Protein AF-A0A2H9LVT5-F1 (afdb_monomer)

Structure (mmCIF, N/CA/C/O backbone):
data_AF-A0A2H9LVT5-F1
#
_entry.id   AF-A0A2H9LVT5-F1
#
loop_
_atom_site.group_PDB
_atom_site.id
_atom_site.type_symbol
_atom_site.label_atom_id
_atom_site.label_alt_id
_atom_site.label_comp_id
_atom_site.label_asym_id
_atom_site.label_entity_id
_atom_site.label_seq_id
_atom_site.pdbx_PDB_ins_code
_atom_site.Cartn_x
_atom_site.Cartn_y
_atom_site.Cartn_z
_atom_site.occupancy
_atom_site.B_iso_or_equiv
_atom_site.auth_seq_id
_atom_site.auth_comp_id
_atom_site.auth_asym_id
_atom_site.auth_atom_id
_atom_site.pdbx_PDB_model_num
ATOM 1 N N . MET A 1 1 ? 0.691 43.356 35.025 1.00 63.22 1 MET A N 1
ATOM 2 C CA . MET A 1 1 ? -0.243 43.306 33.873 1.00 63.22 1 MET A CA 1
ATOM 3 C C . MET A 1 1 ? 0.418 42.795 32.586 1.00 63.22 1 MET A C 1
ATOM 5 O O . MET A 1 1 ? -0.050 41.790 32.074 1.00 63.22 1 MET A O 1
ATOM 9 N N . LYS A 1 2 ? 1.543 43.359 32.105 1.00 70.19 2 LYS A N 1
ATOM 10 C CA . LYS A 1 2 ? 2.218 42.909 30.855 1.00 70.19 2 LYS A CA 1
ATOM 11 C C . LYS A 1 2 ? 2.586 41.408 30.797 1.00 70.19 2 LYS A C 1
ATOM 13 O O . LYS A 1 2 ? 2.416 40.784 29.760 1.00 70.19 2 LYS A O 1
ATOM 18 N N . LYS A 1 3 ? 3.029 40.809 31.913 1.00 75.69 3 LYS A N 1
ATOM 19 C CA . LYS A 1 3 ? 3.391 39.374 31.984 1.00 75.69 3 LYS A CA 1
ATOM 20 C C . LYS A 1 3 ? 2.186 38.424 31.891 1.00 75.69 3 LYS A C 1
ATOM 22 O O . LYS A 1 3 ? 2.314 37.343 31.336 1.00 75.69 3 LYS A O 1
ATOM 27 N N . VAL A 1 4 ? 1.023 38.847 32.392 1.00 83.31 4 VAL A N 1
ATOM 28 C CA . VAL A 1 4 ? -0.224 38.061 32.320 1.00 83.31 4 VAL A CA 1
ATOM 29 C C . VAL A 1 4 ? -0.750 38.048 30.887 1.00 83.31 4 VAL A C 1
ATOM 31 O O . VAL A 1 4 ? -1.166 37.007 30.398 1.00 83.31 4 VAL A O 1
ATOM 34 N N . PHE A 1 5 ? -0.644 39.178 30.184 1.00 84.12 5 PHE A N 1
ATOM 35 C CA . PHE A 1 5 ? -1.019 39.263 28.774 1.00 84.12 5 PHE A CA 1
ATOM 36 C C . PHE A 1 5 ? -0.120 38.394 27.885 1.00 84.12 5 PHE A C 1
ATOM 38 O O . PHE A 1 5 ? -0.619 37.676 27.028 1.00 84.12 5 PHE A O 1
ATOM 45 N N . LEU A 1 6 ? 1.195 38.391 28.140 1.00 85.19 6 LEU A N 1
ATOM 46 C CA . LEU A 1 6 ? 2.138 37.519 27.434 1.00 85.19 6 LEU A CA 1
ATOM 47 C C . LEU A 1 6 ? 1.823 36.031 27.664 1.00 85.19 6 LEU A C 1
ATOM 49 O O . LEU A 1 6 ? 1.865 35.243 26.726 1.00 85.19 6 LEU A O 1
ATOM 53 N N . PHE A 1 7 ? 1.474 35.658 28.898 1.00 87.88 7 PHE A N 1
ATOM 54 C CA . PHE A 1 7 ? 1.108 34.284 29.236 1.00 87.88 7 PHE A CA 1
ATOM 55 C C . PHE A 1 7 ? -0.204 33.853 28.565 1.00 87.88 7 PHE A C 1
ATOM 57 O O . PHE A 1 7 ? -0.267 32.780 27.972 1.00 87.88 7 PHE A O 1
ATOM 64 N N . LEU A 1 8 ? -1.226 34.716 28.582 1.00 88.94 8 LEU A N 1
ATOM 65 C CA . LEU A 1 8 ? -2.496 34.472 27.889 1.00 88.94 8 LEU A CA 1
ATOM 66 C C . LEU A 1 8 ? -2.310 34.369 26.370 1.00 88.94 8 LEU A C 1
ATOM 68 O O . LEU A 1 8 ? -2.931 33.520 25.737 1.00 88.94 8 LEU A O 1
ATOM 72 N N . PHE A 1 9 ? -1.420 35.178 25.793 1.00 88.88 9 PHE A N 1
ATOM 73 C CA . PHE A 1 9 ? -1.072 35.105 24.376 1.00 88.88 9 PHE A CA 1
ATOM 74 C C . PHE A 1 9 ? -0.398 33.771 24.021 1.00 88.88 9 PHE A C 1
ATOM 76 O O . PHE A 1 9 ? -0.791 33.118 23.058 1.00 88.88 9 PHE A O 1
ATOM 83 N N . PHE A 1 10 ? 0.561 33.314 24.833 1.00 88.06 10 PHE A N 1
ATOM 84 C CA . PHE A 1 10 ? 1.227 32.024 24.619 1.00 88.06 10 PHE A CA 1
ATOM 85 C C . PHE A 1 10 ? 0.259 30.840 24.757 1.00 88.06 10 PHE A C 1
ATOM 87 O O . PHE A 1 10 ? 0.301 29.904 23.961 1.00 88.06 10 PHE A O 1
ATOM 94 N N . MET A 1 11 ? -0.649 30.907 25.732 1.00 87.88 11 MET A N 1
ATOM 95 C CA . MET A 1 11 ? -1.676 29.890 25.949 1.00 87.88 11 MET A CA 1
ATOM 96 C C . MET A 1 11 ? -2.689 29.844 24.793 1.00 87.88 11 MET A C 1
ATOM 98 O O . MET A 1 11 ? -3.057 28.757 24.354 1.00 87.88 11 MET A O 1
ATOM 102 N N . ALA A 1 12 ? -3.082 30.996 24.242 1.00 86.44 12 ALA A N 1
ATOM 103 C CA . ALA A 1 12 ? -3.943 31.060 23.061 1.00 86.44 12 ALA A CA 1
ATOM 104 C C . ALA A 1 12 ? -3.266 30.457 21.815 1.00 86.44 12 ALA A C 1
ATOM 106 O O . ALA A 1 12 ? -3.885 29.659 21.111 1.00 86.44 12 ALA A O 1
ATOM 107 N N . CYS A 1 13 ? -1.982 30.760 21.580 1.00 84.62 13 CYS A N 1
ATOM 108 C CA . CYS A 1 13 ? -1.207 30.151 20.493 1.00 84.62 13 CYS A CA 1
ATOM 109 C C . CYS A 1 13 ? -1.078 28.628 20.649 1.00 84.62 13 CYS A C 1
ATOM 111 O O . CYS A 1 13 ? -1.174 27.898 19.664 1.00 84.62 13 CYS A O 1
ATOM 113 N N . PHE A 1 14 ? -0.907 28.136 21.879 1.00 82.81 14 PHE A N 1
ATOM 114 C CA . PHE A 1 14 ? -0.826 26.701 22.145 1.00 82.81 14 PHE A CA 1
ATOM 115 C C . PHE A 1 14 ? -2.152 25.993 21.837 1.00 82.81 14 PHE A C 1
ATOM 117 O O . PHE A 1 14 ? -2.147 24.971 21.160 1.00 82.81 14 PHE A O 1
ATOM 124 N N . ILE A 1 15 ? -3.296 26.562 22.228 1.00 82.06 15 ILE A N 1
ATOM 125 C CA . ILE A 1 15 ? -4.620 25.976 21.946 1.00 82.06 15 ILE A CA 1
ATOM 126 C C . ILE A 1 15 ? -4.913 25.937 20.435 1.00 82.06 15 ILE A C 1
ATOM 128 O O . ILE A 1 15 ? -5.472 24.957 19.945 1.00 82.06 15 ILE A O 1
ATOM 132 N N . LEU A 1 16 ? -4.480 26.954 19.683 1.00 77.00 16 LEU A N 1
ATOM 133 C CA . LEU A 1 16 ? -4.634 26.997 18.223 1.00 77.00 16 LEU A CA 1
ATOM 134 C C . LEU A 1 16 ? -3.808 25.922 17.495 1.00 77.00 16 LEU A C 1
ATOM 136 O O . LEU A 1 16 ? -4.223 25.458 16.436 1.00 77.00 16 LEU A O 1
ATOM 140 N N . SER A 1 17 ? -2.684 25.469 18.064 1.00 73.25 17 SER A N 1
ATOM 141 C CA . SER A 1 17 ? -1.846 24.438 17.431 1.00 73.25 17 SER A CA 1
ATOM 142 C C . SER A 1 17 ? -2.446 23.022 17.426 1.00 73.25 17 SER A C 1
ATOM 144 O O . SER A 1 17 ? -2.032 22.203 16.610 1.00 73.25 17 SER A O 1
ATOM 146 N N . PHE A 1 18 ? -3.451 22.721 18.260 1.00 65.38 18 PHE A N 1
ATOM 147 C CA . PHE A 1 18 ? -4.040 21.372 18.333 1.00 65.38 18 PHE A CA 1
ATOM 148 C C . PHE A 1 18 ? -5.130 21.086 17.289 1.00 65.38 18 PHE A C 1
ATOM 150 O O . PHE A 1 18 ? -5.556 19.941 17.163 1.00 65.38 18 PHE A O 1
ATOM 157 N N . GLN A 1 19 ? -5.592 22.082 16.526 1.00 56.91 19 GLN A N 1
ATOM 158 C CA . GLN A 1 19 ? -6.747 21.915 15.629 1.00 56.91 19 GLN A CA 1
ATOM 159 C C . GLN A 1 19 ? -6.424 21.326 14.243 1.00 56.91 19 GLN A C 1
ATOM 161 O O . GLN A 1 19 ? -7.341 21.150 13.446 1.00 56.91 19 GLN A O 1
ATOM 166 N N . LEU A 1 20 ? -5.162 21.008 13.934 1.00 55.12 20 LEU A N 1
ATOM 167 C CA . LEU A 1 20 ? -4.747 20.648 12.566 1.00 55.12 20 LEU A CA 1
ATOM 168 C C . LEU A 1 20 ? -4.376 19.175 12.351 1.00 55.12 20 LEU A C 1
ATOM 170 O O . LEU A 1 20 ? -4.000 18.806 11.243 1.00 55.12 20 LEU A O 1
ATOM 174 N N . ALA A 1 21 ? -4.510 18.311 13.355 1.00 56.72 21 ALA A N 1
ATOM 175 C CA . ALA A 1 21 ? -4.341 16.876 13.144 1.00 56.72 21 ALA A CA 1
ATOM 176 C C . ALA A 1 21 ? -5.661 16.259 12.647 1.00 56.72 21 ALA A C 1
ATOM 178 O O . ALA A 1 21 ? -6.373 15.607 13.412 1.00 56.72 21 ALA A O 1
ATOM 179 N N . SER A 1 22 ? -6.016 16.475 11.374 1.00 57.94 22 SER A N 1
ATOM 180 C CA . SER A 1 22 ? -7.002 15.614 10.713 1.00 57.94 22 SER A CA 1
ATOM 181 C C . SER A 1 22 ? -6.352 14.246 10.531 1.00 57.94 22 SER A C 1
ATOM 183 O O . SER A 1 22 ? -5.521 14.052 9.646 1.00 57.94 22 SER A O 1
ATOM 185 N N . ALA A 1 23 ? -6.653 13.317 11.434 1.00 62.84 23 ALA A N 1
ATOM 186 C CA . ALA A 1 23 ? -6.250 11.935 11.253 1.00 62.84 23 ALA A CA 1
ATOM 187 C C . ALA A 1 23 ? -7.069 11.367 10.093 1.00 62.84 23 ALA A C 1
ATOM 189 O O . ALA A 1 23 ? -8.264 11.109 10.255 1.00 62.84 23 ALA A O 1
ATOM 190 N N . ASP A 1 24 ? -6.427 11.191 8.937 1.00 78.88 24 ASP A N 1
ATOM 191 C CA . ASP A 1 24 ? -7.023 10.453 7.831 1.00 78.88 24 ASP A CA 1
ATOM 192 C C . ASP A 1 24 ? -7.511 9.100 8.355 1.00 78.88 24 ASP A C 1
ATOM 194 O O . ASP A 1 24 ? -6.834 8.408 9.122 1.00 78.88 24 ASP A O 1
ATOM 198 N N . CYS A 1 25 ? -8.722 8.714 7.961 1.00 88.38 25 CYS A N 1
ATOM 199 C CA . CYS A 1 25 ? -9.343 7.477 8.431 1.00 88.38 25 CYS A CA 1
ATOM 200 C C . CYS A 1 25 ? -8.602 6.208 7.969 1.00 88.38 25 CYS A C 1
ATOM 202 O O . CYS A 1 25 ? -8.960 5.111 8.408 1.00 88.38 25 CYS A O 1
ATOM 204 N N . VAL A 1 26 ? -7.618 6.365 7.076 1.00 94.06 26 VAL A N 1
ATOM 205 C CA . VAL A 1 26 ? -6.735 5.335 6.537 1.00 94.06 26 VAL A CA 1
ATOM 206 C C . VAL A 1 26 ? -5.306 5.862 6.535 1.00 94.06 26 VAL A C 1
ATOM 208 O O . VAL A 1 26 ? -5.044 6.978 6.102 1.00 94.06 26 VAL A O 1
ATOM 211 N N . ASN A 1 27 ? -4.382 5.028 6.992 1.00 95.06 27 ASN A N 1
ATOM 212 C CA . ASN A 1 27 ? -2.953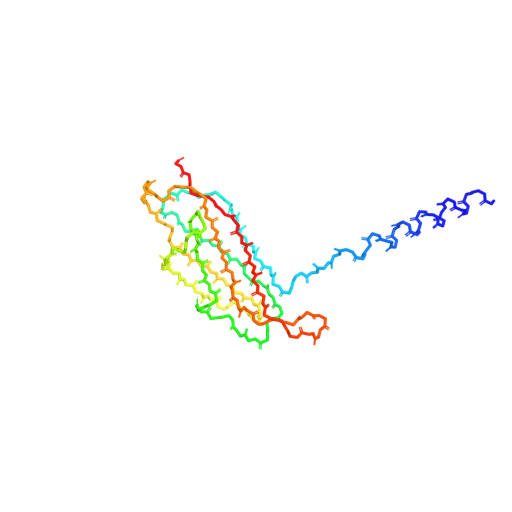 5.280 7.014 1.00 95.06 27 ASN A CA 1
ATOM 213 C C . ASN A 1 27 ? -2.236 4.113 6.326 1.00 95.06 27 ASN A C 1
ATOM 215 O O . ASN A 1 27 ? -2.498 2.948 6.643 1.00 95.06 27 ASN A O 1
ATOM 219 N N . ILE A 1 28 ? -1.338 4.451 5.401 1.00 97.44 28 ILE A N 1
ATOM 220 C CA . ILE A 1 28 ? -0.433 3.522 4.733 1.00 97.44 28 ILE A CA 1
ATOM 221 C C . ILE A 1 28 ? 0.979 3.780 5.252 1.00 97.44 28 ILE A C 1
ATOM 223 O O . ILE 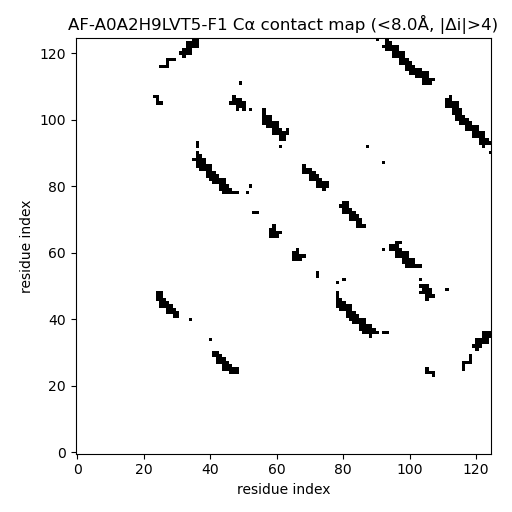A 1 28 ? 1.507 4.883 5.125 1.00 9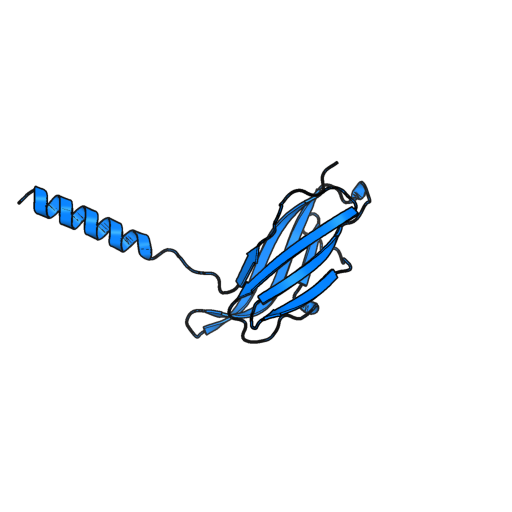7.44 28 ILE A O 1
ATOM 227 N N . THR A 1 29 ? 1.612 2.746 5.789 1.00 97.69 29 THR A N 1
ATOM 228 C CA . THR A 1 29 ? 3.000 2.783 6.243 1.00 97.69 29 THR A CA 1
ATOM 229 C C . THR A 1 29 ? 3.828 1.805 5.420 1.00 97.69 29 THR A C 1
ATOM 231 O O . THR A 1 29 ? 3.529 0.615 5.374 1.00 97.69 29 THR A O 1
ATOM 234 N N . ILE A 1 30 ? 4.886 2.303 4.779 1.00 98.12 30 ILE A N 1
ATOM 235 C CA . ILE A 1 30 ? 5.868 1.485 4.054 1.00 98.12 30 ILE A CA 1
ATOM 236 C C . ILE A 1 30 ? 7.224 1.557 4.771 1.00 98.12 30 ILE A C 1
ATOM 238 O O . ILE A 1 30 ? 7.610 2.636 5.225 1.00 98.12 30 I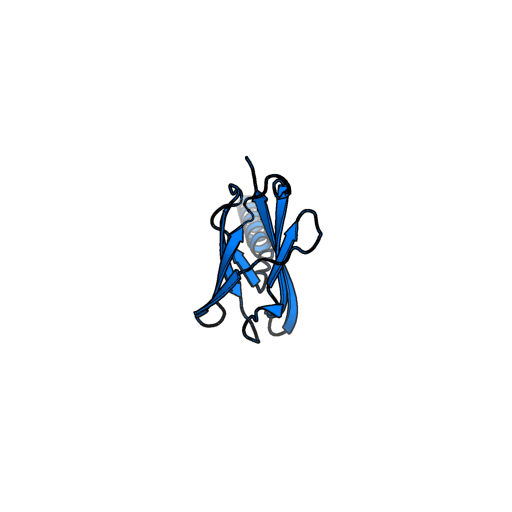LE A O 1
ATOM 242 N N . PRO A 1 31 ? 7.967 0.440 4.893 1.00 97.19 31 PRO A N 1
ATOM 243 C CA . PRO A 1 31 ? 9.220 0.406 5.647 1.00 97.19 31 PRO A CA 1
ATOM 244 C C . PRO A 1 31 ? 10.375 1.090 4.906 1.00 97.19 31 PRO A C 1
ATOM 246 O O . PRO A 1 31 ? 11.342 1.522 5.531 1.00 97.19 31 PRO A O 1
ATOM 249 N N . LYS A 1 32 ? 10.294 1.187 3.573 1.00 96.94 32 LYS A N 1
ATOM 250 C CA . LYS A 1 32 ? 11.255 1.901 2.733 1.00 96.94 32 LYS A CA 1
ATOM 251 C C . LYS A 1 32 ? 10.570 2.452 1.487 1.00 96.94 32 LYS A C 1
ATOM 253 O O . LYS A 1 32 ? 9.559 1.923 1.045 1.00 96.94 32 LYS A O 1
ATOM 258 N N . THR A 1 33 ? 11.137 3.511 0.924 1.00 98.12 33 THR A N 1
ATOM 259 C CA . THR A 1 33 ? 10.629 4.187 -0.282 1.00 98.12 33 THR A CA 1
ATOM 260 C C . THR A 1 33 ? 11.473 3.904 -1.520 1.00 98.12 33 THR A C 1
ATOM 262 O O . THR A 1 33 ? 11.127 4.357 -2.604 1.00 98.12 33 THR A O 1
ATOM 265 N N . VAL A 1 34 ? 12.576 3.168 -1.375 1.00 98.38 34 VAL A N 1
ATOM 266 C CA . VAL A 1 34 ? 13.530 2.865 -2.445 1.00 98.38 34 VAL A CA 1
ATOM 267 C C . VAL A 1 34 ? 13.792 1.365 -2.455 1.00 98.38 34 VAL A C 1
ATOM 269 O O . VAL A 1 34 ? 14.118 0.778 -1.419 1.00 98.38 34 VAL A O 1
ATOM 272 N N . TYR A 1 35 ? 13.634 0.761 -3.626 1.00 98.25 35 TYR A N 1
ATOM 273 C CA . TYR A 1 35 ? 13.740 -0.673 -3.858 1.00 98.25 35 TYR A CA 1
ATOM 274 C C . TYR A 1 35 ? 14.681 -0.970 -5.029 1.00 98.25 35 TYR A C 1
ATOM 276 O O . TYR A 1 35 ? 14.856 -0.146 -5.926 1.00 98.25 35 TYR A O 1
ATOM 284 N N . PHE A 1 36 ? 15.253 -2.167 -5.035 1.00 97.81 36 PHE A N 1
ATOM 285 C CA . PHE A 1 36 ? 15.938 -2.759 -6.178 1.00 97.81 36 PHE A CA 1
ATOM 286 C C . PHE A 1 36 ? 14.980 -3.658 -6.980 1.00 97.81 36 PHE A C 1
ATOM 288 O O . PHE A 1 36 ? 13.961 -4.112 -6.447 1.00 97.81 36 PHE A O 1
ATOM 295 N N . PRO A 1 37 ? 15.278 -3.943 -8.261 1.00 97.69 37 PRO A N 1
ATOM 296 C CA . PRO A 1 37 ? 14.431 -4.794 -9.084 1.00 97.69 37 PRO A CA 1
ATOM 297 C C . PRO A 1 37 ? 14.348 -6.207 -8.494 1.00 97.69 37 PRO A C 1
ATOM 299 O O . PRO A 1 37 ? 15.365 -6.775 -8.094 1.00 97.69 37 PRO A O 1
ATOM 302 N N . GLY A 1 38 ? 13.146 -6.786 -8.464 1.00 96.88 38 GLY A N 1
ATOM 303 C CA . GLY A 1 38 ? 12.907 -8.116 -7.890 1.00 96.88 38 GLY A CA 1
ATOM 304 C C . GLY A 1 38 ? 12.773 -8.157 -6.364 1.00 96.88 38 GLY A C 1
ATOM 305 O O . GLY A 1 38 ? 12.572 -9.232 -5.808 1.00 96.88 38 GLY A O 1
ATOM 306 N N . GLU A 1 39 ? 12.887 -7.028 -5.660 1.00 97.81 39 GLU A N 1
ATOM 307 C CA . GLU A 1 39 ? 12.634 -7.001 -4.218 1.00 97.81 39 GLU A CA 1
ATOM 308 C C . GLU A 1 39 ? 11.146 -7.142 -3.871 1.00 97.81 39 GLU A C 1
ATOM 310 O O . GLU A 1 39 ? 10.253 -6.945 -4.692 1.00 97.81 39 GLU A O 1
ATOM 315 N N . THR A 1 40 ? 10.864 -7.438 -2.603 1.00 98.19 40 THR A N 1
ATOM 316 C CA . THR A 1 40 ? 9.496 -7.485 -2.082 1.00 98.19 40 THR A CA 1
ATOM 317 C C . THR A 1 40 ? 9.060 -6.113 -1.571 1.00 98.19 40 THR A C 1
ATOM 319 O O . THR A 1 40 ? 9.627 -5.588 -0.609 1.00 98.19 40 THR A O 1
ATOM 322 N N . PHE A 1 41 ? 8.010 -5.555 -2.170 1.00 98.50 41 PHE A N 1
ATOM 323 C CA . PHE A 1 41 ? 7.261 -4.440 -1.600 1.00 98.50 41 PHE A CA 1
ATOM 324 C C . PHE A 1 41 ? 6.475 -4.907 -0.375 1.00 98.50 41 PHE A C 1
ATOM 326 O O . PHE A 1 41 ? 5.942 -6.015 -0.368 1.00 98.50 41 PHE A O 1
ATOM 333 N N . GLN A 1 42 ? 6.393 -4.059 0.649 1.00 98.50 42 GLN A N 1
ATOM 334 C CA . GLN A 1 42 ? 5.658 -4.331 1.884 1.00 98.50 42 GLN A CA 1
ATOM 335 C C . GLN A 1 42 ? 4.956 -3.054 2.342 1.00 98.50 42 GLN A C 1
ATOM 337 O O . GLN A 1 42 ? 5.565 -1.984 2.320 1.00 98.50 42 GLN A O 1
ATOM 342 N N . ALA A 1 43 ? 3.707 -3.171 2.783 1.00 98.56 43 ALA A N 1
ATOM 343 C CA . ALA A 1 43 ? 2.945 -2.067 3.347 1.00 98.56 43 ALA A CA 1
ATOM 344 C C . ALA A 1 43 ? 2.050 -2.541 4.493 1.00 98.56 43 ALA A C 1
ATOM 346 O O . ALA A 1 43 ? 1.356 -3.554 4.386 1.00 98.56 43 ALA A O 1
ATOM 347 N N . GLU A 1 44 ? 2.024 -1.761 5.565 1.00 98.38 44 GLU A N 1
ATOM 348 C CA . GLU A 1 44 ? 1.016 -1.846 6.612 1.00 98.38 44 GLU A CA 1
ATOM 349 C C . GLU A 1 44 ? -0.086 -0.831 6.337 1.00 98.38 44 GLU A C 1
ATOM 351 O O . GLU A 1 44 ? 0.166 0.337 6.040 1.00 98.38 44 GLU A O 1
ATOM 356 N N . ILE A 1 45 ? -1.326 -1.283 6.461 1.00 98.19 45 ILE A N 1
ATOM 357 C CA . ILE A 1 45 ? -2.512 -0.465 6.268 1.00 98.19 45 ILE A CA 1
ATOM 358 C C . ILE A 1 45 ? -3.296 -0.488 7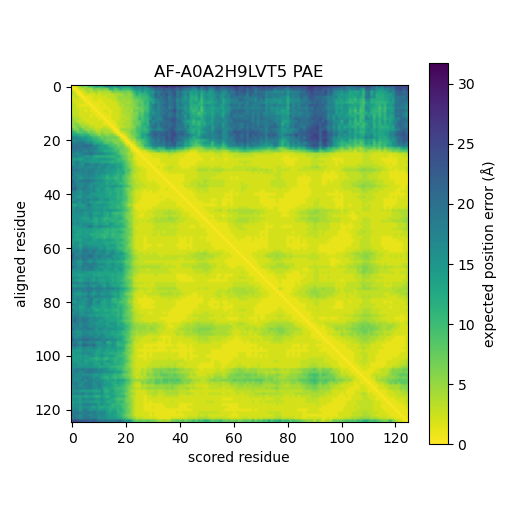.565 1.00 98.19 45 ILE A C 1
ATOM 360 O O . ILE A 1 45 ? -3.617 -1.557 8.087 1.00 98.19 45 ILE A O 1
ATOM 364 N N . SER A 1 46 ? -3.652 0.683 8.072 1.00 97.00 46 SER A N 1
ATOM 365 C CA . SER A 1 46 ? -4.521 0.800 9.237 1.00 97.00 46 SER A CA 1
ATOM 366 C C . SER A 1 46 ? -5.623 1.812 8.993 1.00 97.00 46 SER A C 1
ATOM 368 O O . SER A 1 46 ? -5.423 2.801 8.296 1.00 97.00 46 SER A O 1
ATOM 370 N N . GLY A 1 47 ? -6.805 1.564 9.544 1.00 94.69 47 GLY A N 1
ATOM 371 C CA . GLY A 1 47 ? -7.917 2.484 9.379 1.00 94.69 47 GLY A CA 1
ATOM 372 C C . GLY A 1 47 ? -9.183 2.056 10.100 1.00 94.69 47 GLY A C 1
ATOM 373 O O . GLY A 1 47 ? -9.349 0.903 10.504 1.00 94.69 47 GLY A O 1
ATOM 374 N N . ASN A 1 48 ? -10.102 3.005 10.254 1.00 94.25 48 ASN A N 1
ATOM 375 C CA . ASN A 1 48 ? -11.430 2.750 10.805 1.00 94.25 48 ASN A CA 1
ATOM 376 C C . ASN A 1 48 ? -12.393 2.328 9.689 1.00 94.25 48 ASN A C 1
ATOM 378 O O . ASN A 1 48 ? -13.290 3.081 9.295 1.00 94.25 48 ASN A O 1
ATOM 382 N N . PHE A 1 49 ? -12.152 1.146 9.128 1.00 95.75 49 PHE A N 1
ATOM 383 C CA . PHE A 1 49 ? -12.909 0.643 7.991 1.00 95.75 49 PHE A CA 1
ATOM 384 C C . PHE A 1 49 ? -14.302 0.157 8.401 1.00 95.75 49 PHE A C 1
ATOM 386 O O . PHE A 1 49 ? -14.472 -0.553 9.393 1.00 95.75 49 PHE A O 1
ATOM 393 N N . SER A 1 50 ? -15.307 0.537 7.612 1.00 94.31 50 SER A N 1
ATOM 394 C CA . SER A 1 50 ? -16.676 0.034 7.757 1.00 94.31 50 SER A CA 1
ATOM 395 C C . SER A 1 50 ? -16.870 -1.325 7.079 1.00 94.31 50 SER A C 1
ATOM 397 O O . SER A 1 50 ? -17.837 -2.017 7.393 1.00 94.31 50 SER A O 1
ATOM 399 N N . GLN A 1 51 ? -15.993 -1.678 6.139 1.00 94.69 51 GLN A N 1
ATOM 400 C CA . GLN A 1 51 ? -15.945 -2.958 5.434 1.00 94.69 51 GLN A CA 1
ATOM 401 C C . GLN A 1 51 ? -14.487 -3.391 5.313 1.00 94.69 51 GLN A C 1
ATOM 403 O O . GLN A 1 51 ? -13.614 -2.534 5.189 1.00 94.69 51 GLN A O 1
ATOM 408 N N . ASP A 1 52 ? -14.225 -4.696 5.352 1.00 95.75 52 ASP A N 1
ATOM 409 C CA . ASP A 1 52 ? -12.861 -5.188 5.182 1.00 95.75 52 ASP A CA 1
ATOM 410 C C . ASP A 1 52 ? -12.304 -4.814 3.807 1.00 95.75 52 ASP A C 1
ATOM 412 O O . ASP A 1 52 ? -13.029 -4.813 2.809 1.00 95.75 52 ASP A O 1
ATOM 416 N N . LEU A 1 53 ? -11.007 -4.501 3.760 1.00 97.12 53 LEU A N 1
ATOM 417 C CA . LEU A 1 53 ? -10.326 -4.272 2.492 1.00 97.12 53 LEU A CA 1
ATOM 418 C C . LEU A 1 53 ? -10.324 -5.552 1.657 1.00 97.12 53 LEU A C 1
ATOM 420 O O . LEU A 1 53 ? -9.982 -6.632 2.141 1.00 97.12 53 LEU A O 1
ATOM 424 N N . ALA A 1 54 ? -10.664 -5.404 0.384 1.00 96.88 54 ALA A N 1
ATOM 425 C CA . ALA A 1 54 ? -10.597 -6.456 -0.612 1.00 96.88 54 ALA A CA 1
ATOM 426 C C . ALA A 1 54 ? -9.426 -6.217 -1.572 1.00 96.88 54 ALA A C 1
ATOM 428 O O . ALA A 1 54 ? -8.907 -5.109 -1.697 1.00 96.88 54 ALA A O 1
ATOM 429 N N . TYR A 1 55 ? -9.054 -7.254 -2.325 1.00 96.94 55 TYR A N 1
ATOM 430 C CA . TYR A 1 55 ? -8.064 -7.147 -3.402 1.00 96.94 55 TYR A CA 1
ATOM 431 C C . TYR A 1 55 ? -8.431 -6.054 -4.419 1.00 96.94 55 TYR A C 1
ATOM 433 O O . TYR A 1 55 ? -7.556 -5.352 -4.906 1.00 96.94 55 TYR A O 1
ATOM 441 N N . SER A 1 56 ? -9.726 -5.839 -4.669 1.00 97.38 56 SER A N 1
ATOM 442 C CA . SER A 1 56 ? -10.236 -4.778 -5.547 1.00 97.38 56 SER A CA 1
ATOM 443 C C . SER A 1 56 ? -10.037 -3.356 -5.014 1.00 97.38 56 SER A C 1
ATOM 445 O O . SER A 1 56 ? -10.413 -2.401 -5.688 1.00 97.38 56 SER A O 1
ATOM 447 N N . ASN A 1 57 ? -9.522 -3.189 -3.796 1.00 97.81 57 ASN A N 1
ATOM 448 C CA . ASN A 1 57 ? -9.159 -1.884 -3.254 1.00 97.81 57 ASN A CA 1
ATOM 449 C C . ASN A 1 57 ? -7.679 -1.560 -3.453 1.00 97.81 57 ASN A C 1
ATOM 451 O O . ASN A 1 57 ? -7.302 -0.426 -3.191 1.00 97.81 57 ASN A O 1
ATOM 455 N N . ILE A 1 58 ? -6.848 -2.519 -3.863 1.00 98.31 58 ILE A N 1
ATOM 456 C CA . ILE A 1 58 ? -5.392 -2.391 -3.848 1.00 98.31 58 ILE A CA 1
ATOM 457 C C . ILE A 1 58 ? -4.857 -2.282 -5.271 1.00 98.31 58 ILE A C 1
ATOM 459 O O . ILE A 1 58 ? -5.089 -3.166 -6.094 1.00 98.31 58 ILE A O 1
ATOM 463 N N . TYR A 1 59 ? -4.104 -1.218 -5.533 1.00 98.44 59 TYR A N 1
ATOM 464 C CA . TYR A 1 59 ? -3.589 -0.900 -6.857 1.00 98.44 59 TYR A CA 1
ATOM 465 C C . TYR A 1 59 ? -2.121 -0.491 -6.791 1.00 98.44 59 TYR A C 1
ATOM 467 O O . TYR A 1 59 ? -1.656 0.095 -5.811 1.00 98.44 59 TYR A O 1
ATOM 475 N N . PHE A 1 60 ? -1.398 -0.784 -7.866 1.00 98.50 60 PHE A N 1
ATOM 476 C CA . PHE A 1 60 ? -0.034 -0.326 -8.080 1.00 98.50 60 PHE A CA 1
ATOM 477 C C . PHE A 1 60 ? 0.011 0.463 -9.380 1.00 98.50 60 PHE A C 1
ATOM 479 O O . PHE A 1 60 ? -0.557 0.038 -10.385 1.00 98.50 60 PHE A O 1
ATOM 486 N N . PHE A 1 61 ? 0.707 1.592 -9.378 1.00 98.44 61 PHE A N 1
ATOM 487 C CA . PHE A 1 61 ? 0.907 2.406 -10.569 1.00 98.44 61 PHE A CA 1
ATOM 488 C C . PHE A 1 61 ? 2.389 2.633 -10.797 1.00 98.44 61 PHE A C 1
ATOM 490 O O . PHE A 1 61 ? 3.165 2.794 -9.856 1.00 98.44 61 PHE A O 1
ATOM 497 N N . LYS A 1 62 ? 2.763 2.705 -12.070 1.00 97.75 62 LYS A N 1
ATOM 498 C CA . LYS A 1 62 ? 4.065 3.173 -12.521 1.00 97.75 62 LYS A CA 1
ATOM 499 C C . LYS A 1 62 ? 3.851 4.394 -13.397 1.00 97.75 62 LYS A C 1
ATOM 501 O O . LYS A 1 62 ? 3.113 4.316 -14.377 1.00 97.75 62 LYS A O 1
ATOM 506 N N . ASP A 1 63 ? 4.483 5.508 -13.043 1.00 95.69 63 ASP A N 1
ATOM 507 C CA . ASP A 1 63 ? 4.368 6.769 -13.789 1.00 95.69 63 ASP A CA 1
ATOM 508 C C . ASP A 1 63 ? 2.894 7.187 -14.038 1.00 95.69 63 ASP A C 1
ATOM 510 O O . ASP A 1 63 ? 2.540 7.705 -15.096 1.00 95.69 63 ASP A O 1
ATOM 514 N N . GLY A 1 64 ? 2.011 6.913 -13.065 1.00 95.06 64 GLY A N 1
ATOM 515 C CA . GLY A 1 64 ? 0.571 7.207 -13.128 1.00 95.06 64 GLY A CA 1
ATOM 516 C C . GLY A 1 64 ? -0.275 6.215 -13.937 1.00 95.06 64 GLY A C 1
ATOM 517 O O . GLY A 1 64 ? -1.486 6.394 -14.038 1.00 95.06 64 GLY A O 1
ATOM 518 N N . VAL A 1 65 ? 0.327 5.164 -14.499 1.00 97.12 65 VAL A N 1
ATOM 519 C CA . VAL A 1 65 ? -0.377 4.099 -15.227 1.00 97.12 65 VAL A CA 1
ATOM 520 C C . VAL A 1 65 ? -0.461 2.855 -14.356 1.00 97.12 65 VAL A C 1
ATOM 522 O O . VAL A 1 65 ? 0.552 2.401 -13.825 1.00 97.12 65 VAL A O 1
ATOM 525 N N . GLU A 1 66 ? -1.658 2.288 -14.224 1.00 97.38 66 GLU A N 1
ATOM 526 C CA . GLU A 1 66 ? -1.873 1.076 -13.436 1.00 97.38 66 GLU A CA 1
ATOM 527 C C . GLU A 1 66 ? -1.013 -0.078 -13.970 1.00 97.38 66 GLU A C 1
ATOM 529 O O . GLU A 1 66 ? -0.945 -0.342 -15.177 1.00 97.38 66 GLU A O 1
ATOM 534 N N . ARG A 1 67 ? -0.341 -0.771 -13.055 1.00 97.31 67 ARG A N 1
ATOM 535 C CA . ARG A 1 67 ? 0.463 -1.956 -13.327 1.00 97.31 67 ARG A CA 1
ATOM 536 C C . ARG A 1 67 ? -0.026 -3.093 -12.438 1.00 97.31 67 ARG A C 1
ATOM 538 O O . ARG A 1 67 ? 0.165 -3.028 -11.226 1.00 97.31 67 ARG A O 1
ATOM 545 N N . PRO A 1 68 ? -0.620 -4.153 -13.010 1.00 95.06 68 PRO A N 1
ATOM 546 C CA . PRO A 1 68 ? -1.032 -5.292 -12.210 1.00 95.06 68 PRO A CA 1
ATOM 547 C C . PRO A 1 68 ? 0.2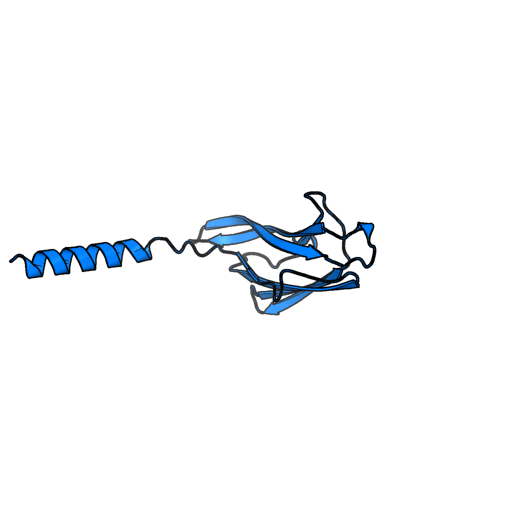10 -5.992 -11.651 1.00 95.06 68 PRO A C 1
ATOM 549 O O . PRO A 1 68 ? 1.096 -6.392 -12.408 1.00 95.06 68 PRO A O 1
ATOM 552 N N . LEU A 1 69 ? 0.259 -6.152 -10.331 1.00 96.50 69 LEU A N 1
ATOM 553 C CA . LEU A 1 69 ? 1.251 -6.969 -9.637 1.00 96.50 69 LEU A CA 1
ATOM 554 C C . LEU A 1 69 ? 0.552 -8.133 -8.944 1.00 96.50 69 LEU A C 1
ATOM 556 O O . LEU A 1 69 ? -0.588 -8.013 -8.494 1.00 96.50 69 LEU A O 1
ATOM 560 N N . PHE A 1 70 ? 1.253 -9.255 -8.817 1.00 95.94 70 PHE A N 1
ATOM 561 C CA . PHE A 1 70 ? 0.824 -10.306 -7.906 1.00 95.94 70 PHE A CA 1
ATOM 562 C C . PHE A 1 70 ? 1.151 -9.868 -6.481 1.00 95.94 70 PHE A C 1
ATOM 564 O O . PHE A 1 70 ? 2.310 -9.637 -6.135 1.00 95.94 70 PHE A O 1
ATOM 571 N N . PHE A 1 71 ? 0.117 -9.746 -5.658 1.00 98.00 71 PHE A N 1
ATOM 572 C CA . PHE A 1 71 ? 0.249 -9.363 -4.262 1.00 98.00 71 PHE A CA 1
ATOM 573 C C . PHE A 1 71 ? -0.613 -10.255 -3.380 1.00 98.00 71 PHE A C 1
ATOM 575 O O . PHE A 1 71 ? -1.579 -10.871 -3.827 1.00 98.00 71 PHE A O 1
ATOM 582 N N . ASN A 1 72 ? -0.261 -10.292 -2.103 1.00 98.31 72 ASN A N 1
ATOM 583 C CA . ASN A 1 72 ? -1.071 -10.904 -1.065 1.00 98.31 72 ASN A CA 1
ATOM 584 C C . ASN A 1 72 ? -1.572 -9.815 -0.125 1.00 98.31 72 ASN A C 1
ATOM 586 O O . ASN A 1 72 ? -0.824 -8.901 0.228 1.00 98.31 72 ASN A O 1
ATOM 590 N N . LEU A 1 73 ? -2.829 -9.941 0.288 1.00 98.19 73 LEU A N 1
ATOM 591 C CA . LEU A 1 73 ? -3.455 -9.097 1.294 1.00 98.19 73 LEU A CA 1
ATOM 592 C C . LEU A 1 73 ? -3.815 -9.968 2.497 1.00 98.19 73 LEU A C 1
ATOM 594 O O . LEU A 1 73 ? -4.668 -10.852 2.402 1.00 98.19 73 LEU A O 1
ATOM 598 N N . THR A 1 74 ? -3.181 -9.696 3.633 1.00 97.75 74 THR A N 1
ATOM 599 C CA . THR A 1 74 ? -3.398 -10.425 4.884 1.00 97.75 74 THR A CA 1
ATOM 600 C C . THR A 1 74 ? -4.040 -9.507 5.910 1.00 97.75 74 THR A C 1
ATOM 602 O O . THR A 1 74 ? -3.538 -8.420 6.189 1.00 97.75 74 THR A O 1
ATOM 605 N N . THR A 1 75 ? -5.133 -9.954 6.524 1.00 97.44 75 THR A N 1
ATOM 606 C CA . THR A 1 75 ? -5.724 -9.249 7.668 1.00 97.44 75 THR A CA 1
ATOM 607 C C . THR A 1 75 ? -4.955 -9.622 8.931 1.00 97.44 75 THR A C 1
ATOM 609 O O . THR A 1 75 ? -4.911 -10.794 9.297 1.00 97.44 75 THR A O 1
ATOM 612 N N . ILE A 1 76 ? -4.352 -8.637 9.600 1.00 96.69 76 ILE A N 1
ATOM 613 C CA . ILE A 1 76 ? -3.650 -8.850 10.877 1.00 96.69 76 ILE A CA 1
ATOM 614 C C . ILE A 1 76 ? -4.660 -8.827 12.029 1.00 96.69 76 ILE A C 1
ATOM 616 O O . ILE A 1 76 ? -4.649 -9.676 12.917 1.00 96.69 76 ILE A O 1
ATOM 620 N N . SER A 1 77 ? -5.537 -7.824 12.023 1.00 96.44 77 SER A N 1
ATOM 621 C CA . SER A 1 77 ? -6.607 -7.636 13.002 1.00 96.44 77 SER A CA 1
ATOM 622 C C . SER A 1 77 ? -7.682 -6.725 12.413 1.00 96.44 77 SER A C 1
ATOM 624 O O . SER A 1 77 ? -7.498 -6.171 11.332 1.00 96.44 77 SER A O 1
ATOM 626 N N . LYS A 1 78 ? -8.781 -6.486 13.138 1.00 94.69 78 LYS A N 1
ATOM 627 C CA . LYS A 1 78 ? -9.824 -5.550 12.692 1.00 94.69 78 LYS A CA 1
ATOM 628 C C . LYS A 1 78 ? -9.224 -4.187 12.320 1.00 94.69 78 LYS A C 1
ATOM 630 O O . LYS A 1 78 ? -8.611 -3.530 13.161 1.00 94.69 78 LYS A O 1
ATOM 635 N N . GLY A 1 79 ? -9.411 -3.792 11.062 1.00 95.31 79 GLY A N 1
ATOM 636 C CA . GLY A 1 79 ? -8.926 -2.531 10.510 1.00 95.31 79 GLY A CA 1
ATOM 637 C C . GLY A 1 79 ? -7.407 -2.421 10.345 1.00 95.31 79 GLY A C 1
ATOM 638 O O . GLY A 1 79 ? -6.906 -1.310 10.180 1.00 95.31 79 GLY A O 1
ATOM 639 N N . LYS A 1 80 ? -6.672 -3.541 10.408 1.00 97.94 80 LYS A N 1
ATOM 640 C CA . LYS A 1 80 ? -5.232 -3.606 10.137 1.00 97.94 80 LYS A CA 1
ATOM 641 C C . LYS A 1 80 ? -4.917 -4.706 9.134 1.00 97.94 80 LYS A C 1
ATOM 643 O O . LYS A 1 80 ? -5.247 -5.872 9.362 1.00 97.94 80 LYS A O 1
ATOM 648 N N . TYR A 1 81 ? -4.210 -4.340 8.078 1.00 98.50 81 TYR A N 1
ATOM 649 C CA . TYR A 1 81 ? -3.869 -5.225 6.975 1.00 98.50 81 TYR A CA 1
ATOM 650 C C . TYR A 1 81 ? -2.388 -5.105 6.640 1.00 98.50 81 TYR A C 1
ATOM 652 O O . TYR A 1 81 ? -1.763 -4.073 6.877 1.00 98.50 81 TYR A O 1
ATOM 660 N N . PHE A 1 82 ? -1.846 -6.172 6.071 1.00 98.38 82 PHE A N 1
ATOM 661 C CA . PHE A 1 82 ? -0.501 -6.224 5.530 1.00 98.38 82 PHE A CA 1
ATOM 662 C C . PHE A 1 82 ? -0.574 -6.609 4.060 1.00 98.38 82 PHE A C 1
ATOM 664 O O . PHE A 1 82 ? -1.244 -7.583 3.709 1.00 98.38 82 PHE A O 1
ATOM 671 N N . VAL A 1 83 ? 0.117 -5.851 3.215 1.00 98.56 83 VAL A N 1
ATOM 672 C CA . VAL A 1 83 ? 0.273 -6.147 1.793 1.00 98.56 83 VAL A CA 1
ATOM 673 C C . VAL A 1 83 ? 1.733 -6.418 1.504 1.00 98.56 83 VAL A C 1
ATOM 675 O O . VAL A 1 83 ? 2.607 -5.675 1.947 1.00 98.56 83 VAL A O 1
ATOM 678 N N . TYR A 1 84 ? 1.991 -7.454 0.714 1.00 98.06 84 TYR A N 1
ATOM 679 C CA . TYR A 1 84 ? 3.298 -7.661 0.110 1.00 98.06 84 TYR A CA 1
ATOM 680 C C . TYR A 1 84 ? 3.166 -8.107 -1.343 1.00 98.06 84 TYR A C 1
ATOM 682 O O . TYR A 1 84 ? 2.238 -8.839 -1.698 1.00 98.06 84 TYR A O 1
ATOM 690 N N . ALA A 1 85 ? 4.095 -7.649 -2.176 1.00 98.12 85 ALA A N 1
ATOM 691 C CA . ALA A 1 85 ? 4.123 -7.910 -3.610 1.00 98.12 85 ALA A CA 1
ATOM 692 C C . ALA A 1 85 ? 5.565 -8.089 -4.087 1.00 98.12 85 ALA A C 1
ATOM 694 O O . ALA A 1 85 ? 6.476 -7.442 -3.569 1.00 98.12 85 ALA A O 1
ATOM 695 N N . GLU A 1 86 ? 5.774 -8.946 -5.080 1.00 97.75 86 GLU A N 1
ATOM 696 C CA . GLU A 1 86 ? 7.061 -9.039 -5.771 1.00 97.75 86 GLU A CA 1
ATOM 697 C C . GLU A 1 86 ? 7.162 -7.896 -6.786 1.00 97.75 86 GLU A C 1
ATOM 699 O O . GLU A 1 86 ? 6.303 -7.751 -7.660 1.00 97.75 86 GLU A O 1
ATOM 704 N N . LEU A 1 87 ? 8.188 -7.053 -6.653 1.00 97.88 87 LEU A N 1
ATOM 705 C CA . LEU A 1 87 ? 8.435 -5.979 -7.603 1.00 97.88 87 LEU A CA 1
ATOM 706 C C . LEU A 1 87 ? 9.070 -6.540 -8.878 1.00 97.88 87 LEU A C 1
ATOM 708 O O . LEU A 1 87 ? 9.861 -7.485 -8.820 1.00 97.88 87 LEU A O 1
ATOM 712 N N . PRO A 1 88 ? 8.775 -5.949 -10.044 1.00 97.06 88 PRO A N 1
ATOM 713 C CA . PRO A 1 88 ? 9.365 -6.393 -11.296 1.00 97.06 88 PRO A CA 1
ATOM 714 C C . PRO A 1 88 ? 10.896 -6.299 -11.268 1.00 97.06 88 PRO A C 1
ATOM 716 O O . PRO A 1 88 ? 11.488 -5.360 -10.735 1.00 97.06 88 PRO A O 1
ATOM 719 N N . SER A 1 89 ? 11.549 -7.285 -11.881 1.00 96.50 89 SER A N 1
ATOM 720 C CA . SER A 1 89 ? 13.010 -7.358 -12.004 1.00 96.50 89 SER A CA 1
ATOM 721 C C . SER A 1 89 ? 13.547 -6.727 -13.295 1.00 96.50 89 SER A C 1
ATOM 723 O O . SER A 1 89 ? 14.761 -6.621 -13.487 1.00 96.50 89 SER A O 1
ATOM 725 N N . SER A 1 90 ? 12.658 -6.294 -14.193 1.00 96.06 90 SER A N 1
ATOM 726 C CA . SER A 1 90 ? 13.030 -5.698 -15.474 1.00 96.06 90 SER A CA 1
ATOM 727 C C . SER A 1 90 ? 13.593 -4.290 -15.298 1.00 96.06 90 SER A C 1
ATOM 729 O O . SER A 1 90 ? 13.045 -3.457 -14.581 1.00 96.06 90 SER A O 1
ATOM 731 N N . GLN A 1 91 ? 14.648 -3.973 -16.051 1.00 92.88 91 GLN A N 1
ATOM 732 C CA . GLN A 1 91 ? 15.186 -2.609 -16.123 1.00 92.88 91 GLN A CA 1
ATOM 733 C C . GLN A 1 91 ? 14.161 -1.608 -16.678 1.00 92.88 91 GLN A C 1
ATOM 735 O O . GLN A 1 91 ? 14.234 -0.423 -16.367 1.00 92.88 91 GLN A O 1
ATOM 740 N N . ALA A 1 92 ? 13.185 -2.078 -17.465 1.00 93.50 92 ALA A N 1
ATOM 741 C CA . ALA A 1 92 ? 12.096 -1.244 -17.968 1.00 93.50 92 ALA A CA 1
ATOM 742 C C . ALA A 1 92 ? 11.149 -0.760 -16.858 1.00 93.50 92 ALA A C 1
ATOM 744 O O . ALA A 1 92 ? 10.369 0.159 -17.095 1.00 93.50 92 ALA A O 1
ATOM 745 N N . ASP A 1 93 ? 11.218 -1.348 -15.662 1.00 94.81 93 ASP A N 1
ATOM 746 C CA . ASP A 1 93 ? 10.352 -1.038 -14.524 1.00 94.81 93 ASP A CA 1
ATOM 747 C C . ASP A 1 93 ? 11.012 -0.142 -13.466 1.00 94.81 93 ASP A C 1
ATOM 749 O O . ASP A 1 93 ? 10.356 0.274 -12.511 1.00 94.81 93 ASP A O 1
ATOM 753 N N . ILE A 1 94 ? 12.270 0.254 -13.683 1.00 97.25 94 ILE A N 1
ATOM 754 C CA . ILE A 1 94 ? 12.925 1.328 -12.927 1.00 97.25 94 ILE A CA 1
ATOM 755 C C . ILE A 1 94 ? 12.115 2.622 -13.084 1.00 97.25 94 ILE A C 1
ATOM 757 O O . ILE A 1 94 ? 11.640 2.939 -14.181 1.00 97.25 94 ILE A O 1
ATOM 761 N N . GLY A 1 95 ? 11.959 3.367 -11.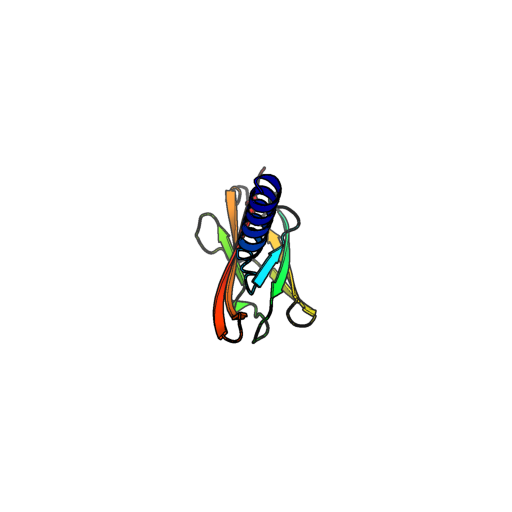989 1.00 97.44 95 GLY A N 1
ATOM 762 C CA . GLY A 1 95 ? 11.245 4.642 -11.985 1.00 97.44 95 GLY A CA 1
ATOM 763 C C . GLY A 1 95 ? 10.364 4.861 -10.761 1.00 97.44 95 GLY A C 1
ATOM 764 O O . GLY A 1 95 ? 10.565 4.250 -9.709 1.00 97.44 95 GLY A O 1
ATOM 765 N N . SER A 1 96 ? 9.406 5.776 -10.915 1.00 98.12 96 SER A N 1
ATOM 766 C CA . SER A 1 96 ? 8.470 6.166 -9.865 1.00 98.12 96 SER A CA 1
ATOM 767 C C . SER A 1 96 ? 7.267 5.237 -9.846 1.00 98.12 96 SER A C 1
ATOM 769 O O . SER A 1 96 ? 6.627 4.997 -10.871 1.00 98.12 96 SER A O 1
ATOM 771 N N . TRP A 1 97 ? 6.928 4.779 -8.650 1.00 98.50 97 TRP A N 1
ATOM 772 C CA . TRP A 1 97 ? 5.787 3.922 -8.397 1.00 98.50 97 TRP A CA 1
ATOM 773 C C . TRP A 1 97 ? 4.903 4.498 -7.298 1.00 98.50 97 TRP A C 1
ATOM 775 O O . TRP A 1 97 ? 5.357 5.230 -6.412 1.00 98.50 97 TRP A O 1
ATOM 785 N N . SER A 1 98 ? 3.630 4.133 -7.338 1.00 98.50 98 SER A N 1
ATOM 786 C CA . SER A 1 98 ? 2.712 4.354 -6.234 1.00 98.50 98 SER A CA 1
ATOM 787 C C . SER A 1 98 ? 1.945 3.091 -5.894 1.00 98.50 98 SER A C 1
ATOM 789 O O . SER A 1 98 ? 1.624 2.266 -6.748 1.00 98.50 98 SER A O 1
ATOM 791 N N . PHE A 1 99 ? 1.686 2.943 -4.604 1.00 98.50 99 PHE A N 1
ATOM 792 C CA . PHE A 1 99 ? 0.772 1.978 -4.032 1.00 98.50 99 PHE A CA 1
ATOM 793 C C . PHE A 1 99 ? -0.464 2.734 -3.561 1.00 98.50 99 PHE A C 1
ATOM 795 O O . PHE A 1 99 ? -0.340 3.702 -2.808 1.00 98.50 99 PHE A O 1
ATOM 802 N N . GLU A 1 100 ? -1.641 2.303 -3.994 1.00 98.12 100 GLU A N 1
ATOM 803 C CA . GLU A 1 100 ? -2.893 3.002 -3.737 1.00 98.12 100 GLU A CA 1
ATOM 804 C C . GLU A 1 100 ? -3.947 2.078 -3.144 1.00 98.12 100 GLU A C 1
ATOM 806 O O . GLU A 1 100 ? -4.143 0.941 -3.579 1.00 98.12 100 GLU A O 1
ATOM 811 N N . ILE A 1 101 ? -4.665 2.617 -2.164 1.00 97.88 101 ILE A N 1
ATOM 812 C CA . ILE A 1 101 ? -5.916 2.066 -1.667 1.00 97.88 101 ILE A CA 1
ATOM 813 C C . ILE A 1 101 ? -7.029 2.921 -2.248 1.00 97.88 101 ILE A C 1
ATOM 815 O O . ILE A 1 101 ? -7.120 4.097 -1.905 1.00 97.88 101 ILE A O 1
ATOM 819 N N . GLN A 1 102 ? -7.887 2.341 -3.078 1.00 97.31 102 GLN A N 1
ATOM 820 C CA . GLN A 1 102 ? -9.008 3.038 -3.704 1.00 97.31 102 GLN A CA 1
ATOM 821 C C . GLN A 1 102 ? -10.349 2.474 -3.240 1.00 97.31 102 GLN A C 1
ATOM 823 O O . GLN A 1 102 ? -10.491 1.281 -2.960 1.00 97.31 102 GLN A O 1
ATOM 828 N N . ASN A 1 103 ? -11.363 3.340 -3.204 1.00 96.62 103 ASN A N 1
ATOM 829 C CA . ASN A 1 103 ? -12.749 2.997 -2.873 1.00 96.62 103 ASN A CA 1
ATOM 830 C C . ASN A 1 103 ? -12.914 2.269 -1.527 1.00 96.62 103 ASN A C 1
ATOM 832 O O . ASN A 1 103 ? -13.817 1.446 -1.361 1.00 96.62 103 ASN A O 1
ATOM 836 N N . ALA A 1 104 ? -12.034 2.547 -0.564 1.00 96.19 104 ALA A N 1
ATOM 837 C CA . ALA A 1 104 ? -12.153 1.979 0.770 1.00 96.19 104 ALA A CA 1
ATOM 838 C C . ALA A 1 104 ? -13.207 2.748 1.568 1.00 96.19 104 ALA A C 1
ATOM 840 O O . ALA A 1 104 ? -13.189 3.978 1.623 1.00 96.19 104 ALA A O 1
ATOM 841 N N . LEU A 1 105 ? -14.123 2.023 2.208 1.00 96.12 105 LEU A N 1
ATOM 842 C CA . LEU A 1 105 ? -15.161 2.623 3.037 1.00 96.12 105 LEU A CA 1
ATOM 843 C C . LEU A 1 105 ? -14.671 2.749 4.477 1.00 96.12 105 LEU A C 1
ATOM 845 O O . LEU A 1 105 ? -14.498 1.749 5.176 1.00 96.12 105 LEU A O 1
ATOM 849 N N . CYS A 1 106 ? -14.485 3.980 4.938 1.00 93.00 106 CYS A N 1
ATOM 850 C CA . CYS A 1 106 ? -14.026 4.285 6.288 1.00 93.00 106 CYS A CA 1
ATOM 851 C C . CYS A 1 106 ? -14.994 5.231 7.010 1.00 93.00 106 CYS A C 1
ATOM 853 O O . CYS A 1 106 ? -15.774 5.950 6.384 1.00 93.00 106 CYS A O 1
ATOM 855 N N . THR A 1 107 ? -14.937 5.245 8.342 1.00 91.00 107 THR A N 1
ATOM 856 C CA . THR A 1 107 ? -15.700 6.194 9.160 1.00 91.00 107 THR A CA 1
ATOM 857 C C . THR A 1 107 ? -14.783 7.254 9.751 1.00 91.00 107 THR A C 1
ATOM 859 O O . THR A 1 107 ? -13.933 6.955 10.591 1.00 91.00 107 THR A O 1
ATOM 862 N N . GLU A 1 108 ? -15.023 8.507 9.378 1.00 87.94 108 GLU A N 1
ATOM 863 C CA . GLU A 1 108 ? -14.330 9.683 9.900 1.00 87.94 108 GLU A CA 1
ATOM 864 C C . GLU A 1 108 ? -15.363 10.622 10.532 1.00 87.94 108 GLU A C 1
ATOM 866 O O . GLU A 1 108 ? -16.34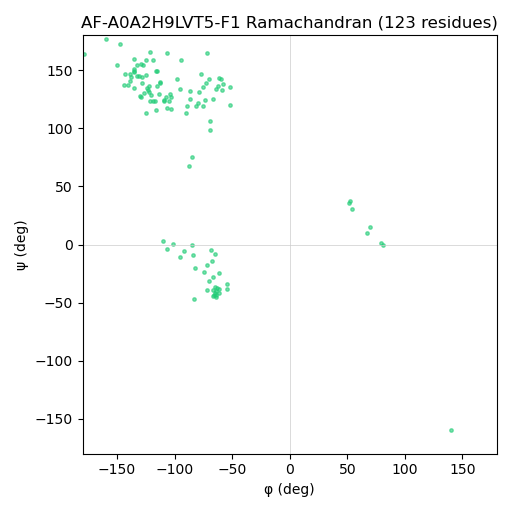0 10.999 9.886 1.00 87.94 108 GLU A O 1
ATOM 871 N N . ASN A 1 109 ? -15.206 10.974 11.812 1.00 86.62 109 ASN A N 1
ATOM 872 C CA . ASN A 1 109 ? -16.166 11.822 12.537 1.00 86.62 109 ASN A CA 1
ATOM 873 C C . ASN A 1 109 ? -17.630 11.328 12.457 1.00 86.62 109 ASN A C 1
ATOM 875 O O . ASN A 1 109 ? -18.560 12.127 12.380 1.00 86.62 109 ASN A O 1
ATOM 879 N N . LYS A 1 110 ? -17.833 9.998 12.495 1.00 86.75 110 LYS A N 1
ATOM 880 C CA . LYS A 1 110 ? -19.135 9.303 12.346 1.00 86.75 110 LYS A CA 1
ATOM 881 C C . LYS A 1 110 ? -19.774 9.409 10.953 1.00 86.75 110 LYS A C 1
ATOM 883 O O . LYS A 1 110 ? -20.922 9.008 10.787 1.00 86.75 110 LYS A O 1
ATOM 888 N N . ILE A 1 111 ? -19.043 9.911 9.961 1.00 90.38 111 ILE A N 1
ATOM 889 C CA . ILE A 1 111 ? -19.485 9.983 8.569 1.00 90.38 111 ILE A CA 1
ATOM 890 C C . ILE A 1 111 ? -18.794 8.866 7.792 1.00 90.38 111 ILE A C 1
ATOM 892 O O . ILE A 1 111 ? -17.569 8.743 7.827 1.00 90.38 111 ILE A O 1
ATOM 896 N N . LEU A 1 112 ? -19.589 8.057 7.092 1.00 93.50 112 LEU A N 1
ATOM 897 C CA . LEU A 1 112 ? -19.082 7.061 6.158 1.00 93.50 112 LEU A CA 1
ATOM 898 C C . LEU A 1 112 ? -18.570 7.771 4.899 1.00 93.50 112 LEU A C 1
ATOM 900 O O . LEU A 1 112 ? -19.316 8.520 4.268 1.00 93.50 112 LEU A O 1
ATOM 904 N N . LYS A 1 113 ? -17.312 7.530 4.534 1.00 93.38 113 LYS A N 1
ATOM 905 C CA . LYS A 1 113 ? -16.677 8.085 3.337 1.00 93.38 113 LYS A CA 1
ATOM 906 C C . LYS A 1 113 ? -16.033 6.973 2.520 1.00 93.38 113 LYS A C 1
ATOM 908 O O . LYS A 1 113 ? -15.480 6.030 3.081 1.00 93.38 113 LYS A O 1
ATOM 913 N N . SER A 1 114 ? -16.091 7.119 1.199 1.00 94.69 114 SER A N 1
ATOM 914 C CA . SER A 1 114 ? -15.206 6.399 0.284 1.00 94.69 114 SER A CA 1
ATOM 915 C C . SER A 1 114 ? -13.931 7.215 0.135 1.00 94.69 114 SER A C 1
ATOM 917 O O . SER A 1 114 ? -14.011 8.406 -0.177 1.00 94.69 114 SER A O 1
ATOM 919 N N . ILE A 1 115 ? -12.780 6.606 0.401 1.00 93.88 115 ILE A N 1
ATOM 920 C CA . ILE A 1 115 ? -11.487 7.290 0.357 1.00 93.88 115 ILE A CA 1
ATOM 921 C C . ILE A 1 115 ? -10.564 6.675 -0.682 1.00 93.88 115 ILE A C 1
ATOM 923 O O . ILE A 1 115 ? -10.708 5.514 -1.074 1.00 93.88 115 ILE A O 1
ATOM 927 N N . THR A 1 116 ? -9.588 7.484 -1.084 1.00 95.25 116 THR A N 1
ATOM 928 C CA . THR A 1 116 ? -8.379 7.039 -1.771 1.00 95.25 116 THR A CA 1
ATOM 929 C C . THR A 1 116 ? -7.167 7.511 -0.977 1.00 95.25 116 THR A C 1
ATOM 931 O O . THR A 1 116 ? -7.142 8.655 -0.526 1.00 95.25 116 THR A O 1
ATOM 934 N N . SER A 1 117 ? -6.192 6.632 -0.772 1.00 95.56 117 SER A N 1
ATOM 935 C CA . SER A 1 117 ? -4.933 6.934 -0.086 1.00 95.56 117 SER A CA 1
ATOM 936 C C . SER A 1 117 ? -3.771 6.326 -0.866 1.00 95.56 117 SER A C 1
ATOM 938 O O . SER A 1 117 ? -3.937 5.287 -1.502 1.00 95.56 117 SER A O 1
ATOM 940 N N . GLN A 1 118 ? -2.609 6.973 -0.827 1.00 96.81 118 GLN A N 1
ATOM 941 C CA . GLN A 1 118 ? -1.466 6.640 -1.671 1.00 96.81 118 GLN A CA 1
ATOM 942 C C . GLN A 1 118 ? -0.156 6.699 -0.885 1.00 96.81 118 GLN A C 1
ATOM 944 O O . GLN A 1 118 ? 0.065 7.618 -0.097 1.00 96.81 118 GLN A O 1
ATOM 949 N N . ALA A 1 119 ? 0.743 5.757 -1.164 1.00 97.56 119 ALA A N 1
ATOM 950 C CA . ALA A 1 119 ? 2.139 5.799 -0.755 1.00 97.56 119 ALA A CA 1
ATOM 951 C C . ALA A 1 119 ? 3.049 5.697 -1.985 1.00 97.56 119 ALA A C 1
ATOM 953 O O . ALA A 1 119 ? 2.858 4.840 -2.847 1.00 97.56 119 ALA A O 1
ATOM 954 N N . ASN A 1 120 ? 4.052 6.569 -2.061 1.00 98.31 120 ASN A N 1
ATOM 955 C CA . ASN A 1 120 ? 4.984 6.618 -3.185 1.00 98.31 120 ASN A CA 1
ATOM 956 C C . ASN A 1 120 ? 6.281 5.879 -2.857 1.00 98.31 120 ASN A C 1
ATOM 958 O O . ASN A 1 120 ? 6.795 5.975 -1.741 1.00 98.31 120 ASN A O 1
ATOM 962 N N . PHE A 1 121 ? 6.831 5.189 -3.850 1.00 98.50 121 PHE A N 1
ATOM 963 C CA . PHE A 1 121 ? 8.131 4.532 -3.773 1.00 98.50 121 PHE A CA 1
ATOM 964 C C . PHE A 1 121 ? 8.825 4.537 -5.141 1.00 98.50 121 PHE A C 1
ATOM 966 O O . PHE A 1 121 ? 8.252 4.953 -6.146 1.00 98.50 121 PHE A O 1
ATOM 973 N N . SER A 1 122 ? 10.078 4.102 -5.198 1.00 98.31 122 SER A N 1
ATOM 974 C CA . SER A 1 122 ? 10.828 3.986 -6.445 1.00 98.31 122 SER A CA 1
ATOM 975 C C . SER A 1 122 ? 11.588 2.673 -6.537 1.00 98.31 122 SER A C 1
ATOM 977 O O . SER A 1 122 ? 12.006 2.101 -5.529 1.00 98.31 122 SER A O 1
ATOM 979 N N . ILE A 1 123 ? 11.777 2.217 -7.774 1.00 98.25 123 ILE A N 1
ATOM 980 C CA . ILE A 1 123 ? 12.694 1.128 -8.111 1.00 98.25 123 ILE A CA 1
ATOM 981 C C . ILE A 1 123 ? 13.918 1.761 -8.768 1.00 98.25 123 ILE A C 1
ATOM 983 O O . ILE A 1 123 ? 13.775 2.474 -9.764 1.00 98.25 123 ILE A O 1
ATOM 987 N N . ILE A 1 124 ? 15.103 1.516 -8.213 1.00 97.62 124 ILE A N 1
ATOM 988 C CA . ILE A 1 124 ? 16.387 2.045 -8.691 1.00 97.62 124 ILE A CA 1
ATOM 989 C C . ILE A 1 124 ? 17.358 0.914 -9.036 1.00 97.62 124 ILE A C 1
ATOM 991 O O . ILE A 1 124 ? 17.129 -0.236 -8.676 1.00 97.62 124 ILE A O 1
ATOM 995 N N . LYS A 1 125 ? 18.436 1.250 -9.748 1.00 92.50 125 LYS A N 1
ATOM 996 C CA . LYS A 1 125 ? 19.508 0.317 -10.106 1.00 92.50 125 LYS A CA 1
ATOM 997 C C . LYS A 1 125 ? 20.558 0.197 -9.008 1.00 92.50 125 LYS A C 1
ATOM 999 O O . LYS A 1 125 ? 20.896 1.245 -8.415 1.00 92.50 125 LYS A O 1
#

Secondary structure (DSSP, 8-state):
-HHHHHHHHHHHHHHHHGGG----SEEEE-S-SEE-TTPEEEEEEEE-BSS---GGGEEEEETTEE----EEEEEEETTEEEEEEEPP--GGG-EEEEEEEEEEEEEETTEEEEEEEEEEEEE--

Nearest PDB structures (foldseek):
  7y95-assembly1_B  TM=4.649E-01  e=2.035E-03  Chelicerata
  6ygn-assembly1_A  TM=5.322E-01  e=1.033E-02  Homo sapiens
  7y73-assembly1_A  TM=4.633E-01  e=1.151E-02  Chelicerata
  4ofy-assembly2_E  TM=4.732E-01  e=3.998E-02  Caenorhabditis elegans
  5vl3-assembly4_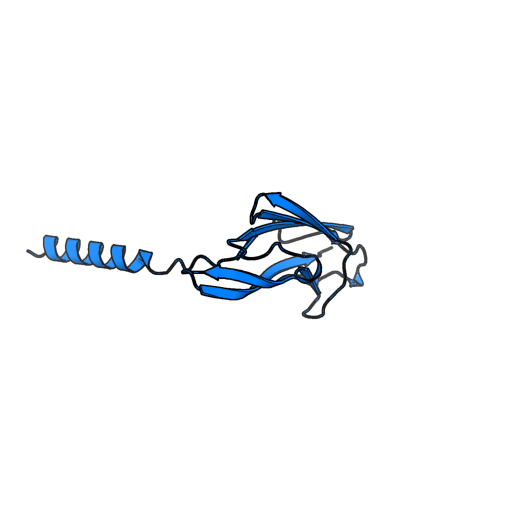T  TM=4.686E-01  e=4.221E-02  Homo sapiens

Sequence (125 aa):
MKKVFLFLFFMACFILSFQLASADCVNITIPKTVYFPGETFQAEISGNFSQDLAYSNIYFFKDGVERPLFFNLTTISKGKYFVYAELPSSQADIGSWSFEIQNALCTENKILKSITSQANFSIIK

Foldseek 3Di:
DVVVVVVVVVVVVVVVVVPPPQPDQKDKDWPDQEAAAFDKGKIKMAGQFPDDDDPVQKFKDFPNHTDDFDKDWADPDVRIIMIMTTGHNDPVRFHKMKIKGFQTWHAGPNDTDGDMDIDIHGHDD

Solvent-accessible surface area (backbone atoms only — not comparable to full-atom values): 7208 Å² total; per-residue (Å²): 109,74,69,58,54,54,49,54,50,52,52,53,55,54,62,62,67,68,77,72,77,78,74,65,41,60,46,79,48,58,92,68,50,73,40,51,59,53,39,75,48,55,36,43,38,38,35,47,51,78,53,83,89,50,74,91,25,59,47,37,26,45,83,88,41,81,44,95,67,70,63,48,81,43,78,78,49,95,45,29,36,40,39,42,30,63,41,64,62,50,79,89,61,52,44,54,33,38,42,33,41,40,76,45,42,23,44,49,96,88,39,81,42,74,41,72,50,78,46,71,34,33,31,49,134

Radius of gyration: 19.97 Å; Cα contacts (8 Å, |Δi|>4): 242; chains: 1; bounding box: 39×54×52 Å

Mean predicted aligned error: 6.5 Å

pLDDT: mean 92.45, std 9.78, range [55.12, 98.56]